Protein AF-A0A2D4II87-F1 (afdb_monomer_lite)

Sequence (173 aa):
PDHEDLELCATSREWRFLTFASLKFEGQLFMTPYDFIQSVSSDEPRQTKQWKTLSKQELNQILIETPPVWKGTSKLFRNLQERGIISYTEYLFLLCILTKPHAGFRIAFNMFDTDGNEMVDKKEFLVLQDIFMKKNEKKERKGDEEKRAMLQLQLYGYHSSTNVCILNLFTDL

Radius of gyration: 16.55 Å; chains: 1; bounding box: 38×36×48 Å

InterPro domains:
  IPR002048 EF-hand domain [PS50222] (100-135)
  IPR011992 EF-hand domain pair [SSF47473] (52-142)
  IPR039800 Calcium uptake protein 1/2/3 [PTHR12294] (9-152)

Secondary structure (DSSP, 8-state):
--HHHHHTTS-HHHHHHHHH--EEETTEEEB-HHHHHHHHH-SS-SS---PEEPPHHHHHHHHHHSPPGGG--TTHHHHHTTS--B-HHHHHHHHHHHH--HHHHHHHHHHH-SS-SSS--HHHHHHHHHHHHHHHHT---TT-HHHHHHHHHHHH--TTT-----GGGTTT-

Foldseek 3Di:
DDPVVLVVVDDPLLVLQVQLFQEDEQLATWHALQSLCCSVPDPHDPDDHDHDYDDPVLLVVLLVPQDAQVPDDPCNSVVCNRSHIAASLNSVVVVCVVPADPVCVVVVQVQLCPVPPSAHAPVSVCVSVVVVVVVLVVPDDPDCVVSSVSSCCHRPNDPPDPPSPSVVSRNVD

Structure (mmCIF, N/CA/C/O backbone):
data_AF-A0A2D4II87-F1
#
_entry.id   AF-A0A2D4II87-F1
#
loop_
_atom_site.group_PDB
_atom_site.id
_atom_site.type_symbol
_atom_site.label_atom_id
_atom_site.label_alt_id
_atom_site.label_comp_id
_atom_site.label_asym_id
_atom_site.label_entity_id
_atom_site.label_seq_id
_atom_site.pdbx_PDB_ins_code
_atom_site.Cartn_x
_atom_site.Cartn_y
_atom_site.Cartn_z
_atom_site.occupancy
_atom_site.B_iso_or_equiv
_atom_site.auth_seq_id
_atom_site.auth_comp_id
_atom_site.auth_asym_id
_atom_site.auth_atom_id
_atom_site.pdbx_PDB_model_num
ATOM 1 N N . PRO A 1 1 ? -11.932 -0.532 22.353 1.00 47.12 1 PRO A N 1
ATOM 2 C CA . PRO A 1 1 ? -11.858 -1.847 21.681 1.00 47.12 1 PRO A CA 1
ATOM 3 C C . PRO A 1 1 ? -10.430 -2.375 21.788 1.00 47.12 1 PRO A C 1
ATOM 5 O O . PRO A 1 1 ? -9.512 -1.723 21.291 1.00 47.12 1 PRO A O 1
ATOM 8 N N . ASP A 1 2 ? -10.250 -3.466 22.524 1.00 47.06 2 ASP A N 1
ATOM 9 C CA . ASP A 1 2 ? -8.928 -3.980 22.870 1.00 47.06 2 ASP A CA 1
ATOM 10 C C . ASP A 1 2 ? -8.170 -4.423 21.610 1.00 47.06 2 ASP A C 1
ATOM 12 O O . ASP A 1 2 ? -8.727 -5.043 20.702 1.00 47.06 2 ASP A O 1
ATOM 16 N N . HIS A 1 3 ? -6.896 -4.027 21.515 1.00 53.78 3 HIS A N 1
ATOM 17 C CA . HIS A 1 3 ? -6.046 -4.253 20.340 1.00 53.78 3 HIS A CA 1
ATOM 18 C C . HIS A 1 3 ? -5.881 -5.743 19.982 1.00 53.78 3 HIS A C 1
ATOM 20 O O . HIS A 1 3 ? -5.622 -6.046 18.818 1.00 53.78 3 HIS A O 1
ATOM 26 N N . GLU A 1 4 ? -6.064 -6.639 20.955 1.00 56.50 4 GLU A N 1
ATOM 27 C CA . GLU A 1 4 ? -5.944 -8.097 20.816 1.00 56.50 4 GLU A CA 1
ATOM 28 C C . GLU A 1 4 ? -7.099 -8.719 20.003 1.00 56.50 4 GLU A C 1
ATOM 30 O O . GLU A 1 4 ? -6.898 -9.685 19.269 1.00 56.50 4 GLU A O 1
ATOM 35 N N . ASP A 1 5 ? -8.300 -8.131 20.027 1.00 58.34 5 ASP A N 1
ATOM 36 C CA . ASP A 1 5 ? -9.477 -8.703 19.351 1.00 58.34 5 ASP A CA 1
ATOM 37 C C . ASP A 1 5 ? -9.474 -8.491 17.826 1.00 58.34 5 ASP A C 1
ATOM 39 O O . ASP A 1 5 ? -10.055 -9.273 17.067 1.00 58.34 5 ASP A O 1
ATOM 43 N N . LEU A 1 6 ? -8.818 -7.425 17.359 1.00 62.12 6 LEU A N 1
ATOM 44 C CA . LEU A 1 6 ? -8.639 -7.134 15.932 1.00 62.12 6 LEU A CA 1
ATOM 45 C C . LEU A 1 6 ? -7.612 -8.071 15.281 1.00 62.12 6 LEU A C 1
ATOM 47 O O . LEU A 1 6 ? -7.751 -8.395 14.099 1.00 62.12 6 LEU A O 1
ATOM 51 N N . GLU A 1 7 ? -6.614 -8.531 16.042 1.00 67.06 7 GLU A N 1
ATOM 52 C CA . GLU A 1 7 ? -5.575 -9.458 15.574 1.00 67.06 7 GLU A CA 1
ATOM 53 C C . GLU A 1 7 ? -6.171 -10.805 15.147 1.00 67.06 7 GLU A C 1
ATOM 55 O O . GLU A 1 7 ? -5.827 -11.333 14.090 1.00 67.06 7 GLU A O 1
ATOM 60 N N . LEU A 1 8 ? -7.150 -11.311 15.903 1.00 68.31 8 LEU A N 1
ATOM 61 C CA . LEU A 1 8 ? -7.845 -12.574 15.623 1.00 68.31 8 LEU A CA 1
ATOM 62 C C . LEU A 1 8 ? -8.640 -12.561 14.303 1.00 68.31 8 LEU A C 1
ATOM 64 O O . LEU A 1 8 ? -8.865 -13.616 13.704 1.00 68.31 8 LEU A O 1
ATOM 68 N N . CYS A 1 9 ? -9.060 -11.381 13.837 1.00 75.44 9 CYS A N 1
ATOM 69 C CA . CYS A 1 9 ? -9.853 -11.219 12.615 1.00 75.44 9 CYS A CA 1
ATOM 70 C C . CYS A 1 9 ? -9.009 -10.909 11.367 1.00 75.44 9 CYS A C 1
ATOM 72 O O . CYS A 1 9 ? -9.509 -11.049 10.246 1.00 75.44 9 CYS A O 1
ATOM 74 N N . ALA A 1 10 ? -7.759 -10.476 11.546 1.00 83.38 10 ALA A N 1
ATOM 75 C CA . ALA A 1 10 ? -6.881 -10.025 10.475 1.00 83.38 10 ALA A CA 1
ATOM 76 C C . ALA A 1 10 ? -6.000 -11.164 9.934 1.00 83.38 10 ALA A C 1
ATOM 78 O O . ALA A 1 10 ? -5.495 -12.017 10.660 1.00 83.38 10 ALA A O 1
ATOM 79 N N . THR A 1 11 ? -5.760 -11.178 8.625 1.00 89.19 11 THR A N 1
ATOM 80 C CA . THR A 1 11 ? -4.691 -11.998 8.041 1.00 89.19 11 THR A CA 1
ATOM 81 C C . THR A 1 11 ? -3.321 -11.482 8.483 1.00 89.19 11 THR A C 1
ATOM 83 O O . THR A 1 11 ? -3.165 -10.306 8.802 1.00 89.19 11 THR A O 1
ATOM 86 N N . SER A 1 12 ? -2.278 -12.314 8.396 1.00 89.62 12 SER A N 1
ATOM 87 C CA . SER A 1 12 ? -0.917 -11.911 8.783 1.00 89.62 12 SER A CA 1
ATOM 88 C C . SER A 1 12 ? -0.438 -10.634 8.079 1.00 89.62 12 SER A C 1
ATOM 90 O O . SER A 1 12 ? 0.271 -9.837 8.680 1.00 89.62 12 SER A O 1
ATOM 92 N N . ARG A 1 13 ? -0.836 -10.410 6.816 1.00 90.94 13 ARG A N 1
ATOM 93 C CA . ARG A 1 13 ? -0.473 -9.194 6.064 1.00 90.94 13 ARG A CA 1
ATOM 94 C C . ARG A 1 13 ? -1.269 -7.972 6.512 1.00 90.94 13 ARG A C 1
ATOM 96 O O . ARG A 1 13 ? -0.705 -6.888 6.566 1.00 90.94 13 ARG A O 1
ATOM 103 N N . GLU A 1 14 ? -2.558 -8.136 6.796 1.00 91.94 14 GLU A N 1
ATOM 104 C CA . GLU A 1 14 ? -3.402 -7.062 7.340 1.00 91.94 14 GLU A CA 1
ATOM 105 C C . GLU A 1 14 ? -2.888 -6.651 8.719 1.00 91.94 14 GLU A C 1
ATOM 107 O O . GLU A 1 14 ? -2.643 -5.474 8.955 1.00 91.94 14 GLU A O 1
ATOM 112 N N . TRP A 1 15 ? -2.613 -7.623 9.591 1.00 91.56 15 TRP A N 1
ATOM 113 C CA . TRP A 1 15 ? -2.054 -7.363 10.912 1.00 91.56 15 TRP A CA 1
ATOM 114 C C . TRP A 1 15 ? -0.701 -6.657 10.836 1.00 91.56 15 TRP A C 1
ATOM 116 O O . TRP A 1 15 ? -0.508 -5.621 11.466 1.00 91.56 15 TRP A O 1
ATOM 126 N N . ARG A 1 16 ? 0.215 -7.151 9.991 1.00 93.69 16 ARG A N 1
ATOM 127 C CA . ARG A 1 16 ? 1.509 -6.500 9.741 1.00 93.69 16 ARG A CA 1
ATOM 128 C C . ARG A 1 16 ? 1.323 -5.046 9.313 1.00 93.69 16 ARG A C 1
ATOM 130 O O . ARG A 1 16 ? 2.021 -4.173 9.821 1.00 93.69 16 ARG A O 1
ATOM 137 N N . PHE A 1 17 ? 0.371 -4.783 8.419 1.00 94.31 17 PHE A N 1
ATOM 138 C CA . PHE A 1 17 ? 0.073 -3.424 7.992 1.00 94.31 17 PHE A CA 1
ATOM 139 C C . PHE A 1 17 ? -0.408 -2.552 9.162 1.00 94.31 17 PHE A C 1
ATOM 141 O O . PHE A 1 17 ? 0.178 -1.510 9.442 1.00 94.31 17 PHE A O 1
ATOM 148 N N . LEU A 1 18 ? -1.415 -3.010 9.906 1.00 92.44 18 LEU A N 1
ATOM 149 C CA . LEU A 1 18 ? -1.984 -2.286 11.050 1.00 92.44 18 LEU A CA 1
ATOM 150 C C . LEU A 1 18 ? -0.983 -2.058 12.187 1.00 92.44 18 LEU A C 1
ATOM 152 O O . LEU A 1 18 ? -1.131 -1.119 12.971 1.00 92.44 18 LEU A O 1
ATOM 156 N N . THR A 1 19 ? 0.010 -2.934 12.322 1.00 92.19 19 THR A N 1
ATOM 157 C CA . THR A 1 19 ? 1.065 -2.825 13.331 1.00 92.19 19 THR A CA 1
ATOM 158 C C . THR A 1 19 ? 2.040 -1.696 13.022 1.00 92.19 19 THR A C 1
ATOM 160 O O . THR A 1 19 ? 2.437 -0.990 13.945 1.00 92.19 19 THR A O 1
ATOM 163 N N . PHE A 1 20 ? 2.378 -1.488 11.749 1.00 94.06 20 PHE A N 1
ATOM 164 C CA . PHE 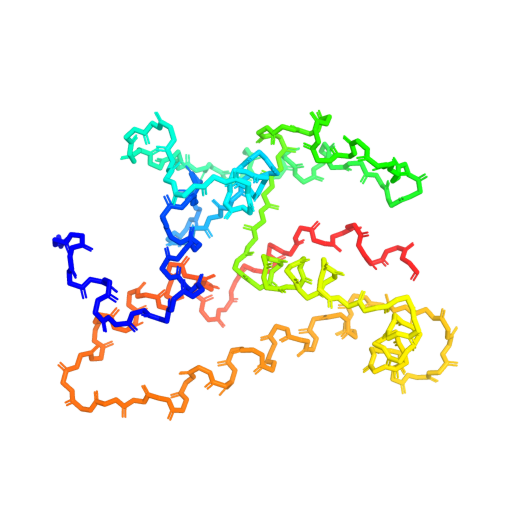A 1 20 ? 3.355 -0.478 11.332 1.00 94.06 20 PHE A CA 1
ATOM 165 C C . PHE A 1 20 ? 2.722 0.834 10.835 1.00 94.06 20 PHE A C 1
ATOM 167 O O . PHE A 1 20 ? 3.416 1.842 10.779 1.00 94.06 20 PHE A O 1
ATOM 174 N N . ALA A 1 21 ? 1.431 0.856 10.487 1.00 93.81 21 ALA A N 1
ATOM 175 C CA . ALA A 1 21 ? 0.744 2.068 10.043 1.00 93.81 21 ALA A CA 1
ATOM 176 C C . ALA A 1 21 ? 0.727 3.154 11.135 1.00 93.81 21 ALA A C 1
ATOM 178 O O . ALA A 1 21 ? 0.244 2.922 12.249 1.00 93.81 21 ALA A O 1
ATOM 179 N N . SER A 1 22 ? 1.219 4.349 10.795 1.00 93.44 22 SER A N 1
ATOM 180 C CA . SER A 1 22 ? 1.329 5.490 11.714 1.00 93.44 22 SER A CA 1
ATOM 181 C C . SER A 1 22 ? 0.332 6.622 11.435 1.00 93.44 22 SER A C 1
ATOM 183 O O . SER A 1 22 ? 0.164 7.511 12.273 1.00 93.44 22 SER A O 1
ATOM 185 N N . LEU A 1 23 ? -0.365 6.598 10.295 1.00 92.81 23 LEU A N 1
ATOM 186 C CA . LEU A 1 23 ? -1.246 7.679 9.852 1.00 92.81 23 LEU A CA 1
ATOM 187 C C . LEU A 1 23 ? -2.709 7.231 9.807 1.00 92.81 23 LEU A C 1
ATOM 189 O O . LEU A 1 23 ? -3.008 6.084 9.479 1.00 92.81 23 LEU A O 1
ATOM 193 N N . LYS A 1 24 ? -3.631 8.152 10.104 1.00 92.75 24 LYS A N 1
ATOM 194 C CA . LYS A 1 24 ? -5.081 7.935 10.017 1.00 92.75 24 LYS A CA 1
ATOM 195 C C . LYS A 1 24 ? -5.767 9.096 9.302 1.00 92.75 24 LYS A C 1
ATOM 197 O O . LYS A 1 24 ? -5.558 10.247 9.668 1.00 92.75 24 LYS A O 1
ATOM 202 N N . PHE A 1 25 ? -6.639 8.808 8.343 1.00 90.81 25 PHE A N 1
ATOM 203 C CA . PHE A 1 25 ? -7.483 9.803 7.676 1.00 90.81 25 PHE A CA 1
ATOM 204 C C . PHE A 1 25 ? -8.885 9.222 7.465 1.00 90.81 25 PHE A C 1
ATOM 206 O O . PHE A 1 25 ? -9.015 8.108 6.974 1.00 90.81 25 PHE A O 1
ATOM 213 N N . GLU A 1 26 ? -9.929 9.937 7.903 1.00 88.44 26 GLU A N 1
ATOM 214 C CA . GLU A 1 26 ? -11.345 9.525 7.764 1.00 88.44 26 GLU A CA 1
ATOM 215 C C . GLU A 1 26 ? -11.659 8.073 8.201 1.00 88.44 26 GLU A C 1
ATOM 217 O O . GLU A 1 26 ? -12.573 7.428 7.700 1.00 88.44 26 GLU A O 1
ATOM 222 N N . GLY A 1 27 ? -10.912 7.544 9.177 1.00 87.25 27 GLY A N 1
ATOM 223 C CA . GLY A 1 27 ? -11.087 6.174 9.681 1.00 87.25 27 GLY A CA 1
ATOM 224 C C . GLY A 1 27 ? -10.172 5.130 9.036 1.00 87.25 27 GLY A C 1
ATOM 225 O O . GLY A 1 27 ? -9.917 4.111 9.674 1.00 87.25 27 GLY A O 1
ATOM 226 N N . GLN A 1 28 ? -9.609 5.418 7.862 1.00 90.88 28 GLN A N 1
ATOM 227 C CA . GLN A 1 28 ? -8.636 4.576 7.171 1.00 90.88 28 GLN A CA 1
ATOM 228 C C . GLN A 1 28 ? -7.218 4.815 7.703 1.00 90.88 28 GLN A C 1
ATOM 230 O O . GLN A 1 28 ? -6.845 5.945 8.033 1.00 90.88 28 GLN A O 1
ATOM 235 N N . LEU A 1 29 ? -6.426 3.749 7.794 1.00 92.69 29 LEU A N 1
ATOM 236 C CA . LEU A 1 29 ? -5.029 3.779 8.210 1.00 92.69 29 LEU A CA 1
ATOM 237 C C . LEU A 1 29 ? -4.093 3.742 7.003 1.00 92.69 29 LEU A C 1
ATOM 239 O O . LEU A 1 29 ? -4.356 3.069 6.006 1.00 92.69 29 LEU A O 1
ATOM 243 N N . PHE A 1 30 ? -2.974 4.450 7.127 1.00 92.94 30 PHE A N 1
ATOM 244 C CA . PHE A 1 30 ? -1.946 4.571 6.101 1.00 92.94 30 PHE A CA 1
ATOM 245 C C . PHE A 1 30 ? -0.555 4.401 6.715 1.00 92.94 30 PHE A C 1
ATOM 247 O O . PHE A 1 30 ? -0.315 4.709 7.885 1.00 92.94 30 PHE A O 1
ATOM 254 N N . MET A 1 31 ? 0.373 3.934 5.890 1.00 94.00 31 MET A N 1
ATOM 255 C CA . MET A 1 31 ? 1.803 3.909 6.175 1.00 94.00 31 MET A CA 1
ATOM 256 C C . MET A 1 31 ? 2.502 5.091 5.531 1.00 94.00 31 MET A C 1
ATOM 258 O O . MET A 1 31 ? 2.161 5.484 4.423 1.00 94.00 31 MET A O 1
ATOM 262 N N . THR A 1 32 ? 3.549 5.594 6.161 1.00 92.81 32 THR A N 1
ATOM 263 C CA . THR A 1 32 ? 4.555 6.398 5.468 1.00 92.81 32 THR A CA 1
ATOM 264 C C . THR A 1 32 ? 5.538 5.506 4.690 1.00 92.81 32 THR A C 1
ATOM 266 O O . THR A 1 32 ? 5.640 4.303 4.956 1.00 92.81 32 THR A O 1
ATOM 269 N N . PRO A 1 33 ? 6.333 6.057 3.754 1.00 93.06 33 PRO A N 1
ATOM 270 C CA . PRO A 1 33 ? 7.463 5.338 3.161 1.00 93.06 33 PRO A CA 1
ATOM 271 C C . PRO A 1 33 ? 8.445 4.784 4.203 1.00 93.06 33 PRO A C 1
ATOM 273 O O . PRO A 1 33 ? 9.009 3.703 4.013 1.00 93.06 33 PRO A O 1
ATOM 276 N N . TYR A 1 34 ? 8.630 5.495 5.318 1.00 92.69 34 TYR A N 1
ATOM 277 C CA . TYR A 1 34 ? 9.429 5.027 6.444 1.00 92.69 34 TYR A CA 1
ATOM 278 C C . TYR A 1 34 ? 8.794 3.820 7.151 1.00 92.69 34 TYR A C 1
ATOM 280 O O . TYR A 1 34 ? 9.486 2.820 7.361 1.00 92.69 34 TYR A O 1
ATOM 288 N N . ASP A 1 35 ? 7.488 3.862 7.435 1.00 94.44 35 ASP A N 1
ATOM 289 C CA . ASP A 1 35 ? 6.751 2.731 8.022 1.00 94.44 35 ASP A CA 1
ATOM 290 C C . ASP A 1 35 ? 6.849 1.490 7.136 1.00 94.44 35 ASP A C 1
ATOM 292 O O . ASP A 1 35 ? 7.106 0.391 7.628 1.00 94.44 35 ASP A O 1
ATOM 296 N N . PHE A 1 36 ? 6.710 1.668 5.816 1.00 94.69 36 PHE A N 1
ATOM 297 C CA . PHE A 1 36 ? 6.860 0.581 4.855 1.00 94.69 36 PHE A CA 1
ATOM 298 C C . PHE A 1 36 ? 8.233 -0.080 4.972 1.00 94.69 36 PHE A C 1
ATOM 300 O O . PHE A 1 36 ? 8.305 -1.302 5.107 1.00 94.69 36 PHE A O 1
ATOM 307 N N . ILE A 1 37 ? 9.314 0.714 4.971 1.00 93.44 37 ILE A N 1
ATOM 308 C CA . ILE A 1 37 ? 10.680 0.196 5.120 1.00 93.44 37 ILE A CA 1
ATOM 309 C C . ILE A 1 37 ? 10.799 -0.602 6.422 1.00 93.44 37 ILE A C 1
ATOM 311 O O . ILE A 1 37 ? 11.251 -1.743 6.380 1.00 93.44 37 ILE A O 1
ATOM 315 N N . GLN A 1 38 ? 10.347 -0.052 7.554 1.00 94.19 38 GLN A N 1
ATOM 316 C CA . GLN A 1 38 ? 10.399 -0.758 8.838 1.00 94.19 38 GLN A CA 1
ATOM 317 C C . GLN A 1 38 ? 9.595 -2.067 8.795 1.00 94.19 38 GLN A C 1
ATOM 319 O O . GLN A 1 38 ? 10.090 -3.095 9.249 1.00 94.19 38 GLN A O 1
ATOM 324 N N . SER A 1 39 ? 8.409 -2.068 8.177 1.00 94.62 39 SER A N 1
ATOM 325 C CA . SER A 1 39 ? 7.529 -3.244 8.103 1.00 94.62 39 SER A CA 1
ATOM 326 C C . SER A 1 39 ? 8.151 -4.437 7.368 1.00 94.62 39 SER A C 1
ATOM 328 O O . SER A 1 39 ? 7.799 -5.588 7.653 1.00 94.62 39 SER A O 1
ATOM 330 N N . VAL A 1 40 ? 9.077 -4.179 6.436 1.00 93.56 40 VAL A N 1
ATOM 331 C CA . VAL A 1 40 ? 9.792 -5.214 5.671 1.00 93.56 40 VAL A CA 1
ATOM 332 C C . VAL A 1 40 ? 11.183 -5.520 6.225 1.00 93.56 40 VAL A C 1
ATOM 334 O O . VAL A 1 40 ? 11.732 -6.570 5.907 1.00 93.56 40 VAL A O 1
ATOM 337 N N . SER A 1 41 ? 11.762 -4.630 7.039 1.00 92.31 41 SER A N 1
ATOM 338 C CA . SER A 1 41 ? 13.136 -4.765 7.546 1.00 92.31 41 SER A CA 1
ATOM 339 C C . SER A 1 41 ? 13.251 -5.053 9.042 1.00 92.31 41 SER A C 1
ATOM 341 O O . SER A 1 41 ? 14.363 -5.185 9.549 1.00 92.31 41 SER A O 1
ATOM 343 N N . SER A 1 42 ? 12.153 -5.045 9.792 1.00 91.38 42 SER A N 1
ATOM 344 C CA . SER A 1 42 ? 12.173 -5.158 11.256 1.00 91.38 42 SER A CA 1
ATOM 345 C C . SER A 1 42 ? 10.989 -5.972 11.751 1.00 91.38 42 SER A C 1
ATOM 347 O O . SER A 1 42 ? 9.912 -5.893 11.173 1.00 91.38 42 SER A O 1
ATOM 349 N N . ASP A 1 43 ? 11.169 -6.758 12.811 1.00 86.38 43 ASP A N 1
ATOM 350 C CA . ASP A 1 43 ? 10.102 -7.624 13.325 1.00 86.38 43 ASP A CA 1
ATOM 351 C C . ASP A 1 43 ? 8.992 -6.828 14.019 1.00 86.38 43 ASP A C 1
ATOM 353 O O . ASP A 1 43 ? 7.816 -7.111 13.792 1.00 86.38 43 ASP A O 1
ATOM 357 N N . GLU A 1 44 ? 9.357 -5.777 14.756 1.00 85.50 44 GLU A N 1
ATOM 358 C CA . GLU A 1 44 ? 8.444 -4.923 15.521 1.00 85.50 44 GLU A CA 1
ATOM 359 C C . GLU A 1 44 ? 8.708 -3.425 15.273 1.00 85.50 44 GLU A C 1
ATOM 361 O O . GLU A 1 44 ? 9.834 -3.034 14.934 1.00 85.50 44 GLU A O 1
ATOM 366 N N . PRO A 1 45 ? 7.685 -2.560 15.425 1.00 84.19 45 PRO A N 1
ATOM 367 C CA . PRO A 1 45 ? 7.852 -1.115 15.331 1.00 84.19 45 PRO A CA 1
ATOM 368 C C . PRO A 1 45 ? 8.659 -0.568 16.516 1.00 84.19 45 PRO A C 1
ATOM 370 O O . PRO A 1 45 ? 8.556 -1.033 17.646 1.00 84.19 45 PRO A O 1
ATOM 373 N N . ARG A 1 46 ? 9.454 0.479 16.268 1.00 74.75 46 ARG A N 1
ATOM 374 C CA . ARG A 1 46 ? 10.373 1.057 17.271 1.00 74.75 46 ARG A CA 1
ATOM 375 C C . ARG A 1 46 ? 9.697 1.932 18.331 1.00 74.75 46 ARG A C 1
ATOM 377 O O . ARG A 1 46 ? 10.340 2.270 19.320 1.00 74.75 46 ARG A O 1
ATOM 384 N N . GLN A 1 47 ? 8.460 2.366 18.104 1.00 67.94 47 GLN A N 1
ATOM 385 C CA . GLN A 1 47 ? 7.748 3.307 18.971 1.00 67.94 47 GLN A CA 1
ATOM 386 C C . GLN A 1 47 ? 6.317 2.841 19.237 1.00 67.94 47 GLN A C 1
ATOM 388 O O . GLN A 1 47 ? 5.705 2.154 18.420 1.00 67.94 47 GLN A O 1
ATOM 393 N N . THR A 1 48 ? 5.785 3.235 20.394 1.00 61.44 48 THR A N 1
ATOM 394 C CA . THR A 1 48 ? 4.418 2.928 20.826 1.00 61.44 48 THR A CA 1
ATOM 395 C C . THR A 1 48 ? 3.379 3.597 19.924 1.00 61.44 48 THR A C 1
ATOM 397 O O . THR A 1 48 ? 3.487 4.789 19.638 1.00 61.44 48 THR A O 1
ATOM 400 N N . LYS A 1 49 ? 2.354 2.829 19.527 1.00 66.25 49 LYS A N 1
ATOM 401 C CA . LYS A 1 49 ? 1.247 3.216 18.633 1.00 66.25 49 LYS A CA 1
ATOM 402 C C . LYS A 1 49 ? 0.548 4.508 19.083 1.00 66.25 49 LYS A C 1
ATOM 404 O O . LYS A 1 49 ? -0.326 4.477 19.944 1.00 66.25 49 LYS A O 1
ATOM 409 N N . GLN A 1 50 ? 0.863 5.627 18.437 1.00 78.19 50 GLN A N 1
ATOM 410 C CA . GLN A 1 50 ? -0.040 6.774 18.360 1.00 78.19 50 GLN A CA 1
ATOM 411 C C . GLN A 1 50 ? -0.219 7.158 16.898 1.00 78.19 50 GLN A C 1
ATOM 413 O O . GLN A 1 50 ? 0.719 7.607 16.244 1.00 78.19 50 GLN A O 1
ATOM 418 N N . TRP A 1 51 ? -1.428 6.949 16.375 1.00 88.50 51 TRP A N 1
ATOM 419 C CA . TRP A 1 51 ? -1.744 7.339 15.008 1.00 88.50 51 TRP A CA 1
ATOM 420 C C . TRP A 1 51 ? -1.865 8.853 14.909 1.00 88.50 51 TRP A C 1
ATOM 422 O O . TRP A 1 51 ? -2.705 9.463 15.577 1.00 88.50 51 TRP A O 1
ATOM 432 N N . LYS A 1 52 ? -1.088 9.455 14.012 1.00 91.81 52 LYS A N 1
ATOM 433 C CA . LYS A 1 52 ? -1.294 10.849 13.636 1.00 91.81 52 LYS A CA 1
ATOM 434 C C . LYS A 1 52 ? -2.533 10.930 12.745 1.00 91.81 52 LYS A C 1
ATOM 436 O O . LYS A 1 52 ? -2.569 10.354 11.658 1.00 91.81 52 LYS A O 1
ATOM 441 N N . THR A 1 53 ? -3.556 11.646 13.209 1.00 93.06 53 THR A N 1
ATOM 442 C CA . THR A 1 53 ? -4.747 11.920 12.396 1.00 93.06 53 THR A CA 1
ATOM 443 C C . THR A 1 53 ? -4.451 13.080 11.453 1.00 93.06 53 THR A C 1
ATOM 445 O O . THR A 1 53 ? -4.069 14.153 11.910 1.00 93.06 53 THR A O 1
ATOM 448 N N . LEU A 1 54 ? -4.607 12.855 10.152 1.00 89.94 54 LEU A N 1
ATOM 449 C CA . LEU A 1 54 ? -4.392 13.859 9.117 1.00 89.94 54 LEU A CA 1
ATOM 450 C C . LEU A 1 54 ? -5.667 14.666 8.867 1.00 89.94 54 LEU A C 1
ATOM 452 O O . LEU A 1 54 ? -6.773 14.125 8.829 1.00 89.94 54 LEU A O 1
ATOM 456 N N . SER A 1 55 ? -5.498 15.959 8.623 1.00 91.25 55 SER A N 1
ATOM 457 C CA . SER A 1 55 ? -6.512 16.803 7.996 1.00 91.25 55 SER A CA 1
ATOM 458 C C . SER A 1 55 ? -6.489 16.659 6.469 1.00 91.25 55 SER A C 1
ATOM 460 O O . SER A 1 55 ? -5.494 16.253 5.868 1.00 91.25 55 SER A O 1
ATOM 462 N N . LYS A 1 56 ? -7.578 17.063 5.803 1.00 87.50 56 LYS A N 1
ATOM 463 C CA . LYS A 1 56 ? -7.654 17.074 4.330 1.00 87.50 56 LYS A CA 1
ATOM 464 C C . LYS A 1 56 ? -6.596 17.985 3.692 1.00 87.50 56 LYS A C 1
ATOM 466 O O . LYS A 1 56 ? -6.121 17.705 2.596 1.00 87.50 56 LYS A O 1
ATOM 471 N N . GLN A 1 57 ? -6.224 19.072 4.369 1.00 89.06 57 GLN A N 1
ATOM 472 C CA . GLN A 1 57 ? -5.183 19.989 3.900 1.00 89.06 57 GLN A CA 1
ATOM 473 C C . GLN A 1 57 ? -3.796 19.343 3.967 1.00 89.06 57 GLN A C 1
ATOM 475 O O . GLN A 1 57 ? -3.073 19.382 2.977 1.00 89.06 57 GLN A O 1
ATOM 480 N N . GLU A 1 58 ? -3.454 18.693 5.084 1.00 87.25 58 GLU A N 1
ATOM 481 C CA . GLU A 1 58 ? -2.191 17.950 5.214 1.00 87.25 58 GLU A CA 1
ATOM 482 C C . GLU A 1 58 ? -2.104 16.807 4.204 1.00 87.25 58 GLU A C 1
ATOM 484 O O . GLU A 1 58 ? -1.064 16.613 3.581 1.00 87.25 58 GLU A O 1
ATOM 489 N N . LEU A 1 59 ? -3.212 16.091 3.996 1.00 85.12 59 LEU A N 1
ATOM 490 C CA . LEU A 1 59 ? -3.301 15.044 2.989 1.00 85.12 59 LEU A CA 1
ATOM 491 C C . LEU A 1 59 ? -2.968 15.580 1.590 1.00 85.12 59 LEU A C 1
ATOM 493 O O . LEU A 1 59 ? -2.101 15.043 0.906 1.00 85.12 59 LEU A O 1
ATOM 497 N N . ASN A 1 60 ? -3.626 16.667 1.183 1.00 83.50 60 ASN A N 1
ATOM 498 C CA . ASN A 1 60 ? -3.371 17.299 -0.110 1.00 83.50 60 ASN A CA 1
ATOM 499 C C . ASN A 1 60 ? -1.928 17.797 -0.232 1.00 83.50 60 ASN A C 1
ATOM 501 O O . ASN A 1 60 ? -1.333 17.670 -1.297 1.00 83.50 60 ASN A O 1
ATOM 505 N N . GLN A 1 61 ? -1.354 18.327 0.848 1.00 86.00 61 GLN A N 1
ATOM 506 C CA . GLN A 1 61 ? 0.029 18.788 0.850 1.00 86.00 61 GLN A CA 1
ATOM 507 C C . GLN A 1 61 ? 1.009 17.633 0.593 1.00 86.00 61 GLN A C 1
ATOM 509 O O . GLN A 1 61 ? 1.892 17.761 -0.251 1.00 86.00 61 GLN A O 1
ATOM 514 N N . ILE A 1 62 ? 0.807 16.479 1.239 1.00 84.88 62 ILE A N 1
ATOM 515 C CA . ILE A 1 62 ? 1.619 15.272 1.003 1.00 84.88 62 ILE A CA 1
ATOM 516 C C . ILE A 1 62 ? 1.508 14.813 -0.460 1.00 84.88 62 ILE A C 1
ATOM 518 O O . ILE A 1 62 ? 2.509 14.447 -1.079 1.00 84.88 62 ILE A O 1
ATOM 522 N N . LEU A 1 63 ? 0.304 14.864 -1.037 1.00 80.12 63 LEU A N 1
ATOM 523 C CA . LEU A 1 63 ? 0.085 14.501 -2.440 1.00 80.12 63 LEU A CA 1
ATOM 524 C C . LEU A 1 63 ? 0.797 15.461 -3.406 1.00 80.12 63 LEU A C 1
ATOM 526 O O . LEU A 1 63 ? 1.373 15.005 -4.389 1.00 80.12 63 LEU A O 1
ATOM 530 N N . ILE A 1 64 ? 0.803 16.766 -3.121 1.00 80.62 64 ILE A N 1
ATOM 531 C CA . ILE A 1 64 ? 1.492 17.780 -3.938 1.00 80.62 64 ILE A CA 1
ATOM 532 C C . ILE A 1 64 ? 3.017 17.623 -3.858 1.00 80.62 64 ILE A C 1
ATOM 534 O O . ILE A 1 64 ? 3.715 17.812 -4.851 1.00 80.62 64 ILE A O 1
ATOM 538 N N . GLU A 1 65 ? 3.545 17.274 -2.685 1.00 81.31 65 GLU A N 1
ATOM 539 C CA . GLU A 1 65 ? 4.985 17.087 -2.468 1.00 81.31 65 GLU A CA 1
ATOM 540 C C . GLU A 1 65 ? 5.526 15.770 -3.042 1.00 81.31 65 GLU A C 1
ATOM 542 O O . GLU A 1 65 ? 6.745 15.579 -3.104 1.00 81.31 65 GLU A O 1
ATOM 547 N N . THR A 1 66 ? 4.642 14.867 -3.476 1.00 77.56 66 THR A N 1
ATOM 548 C CA . THR A 1 66 ? 5.034 13.573 -4.034 1.00 77.56 66 THR A CA 1
ATOM 549 C C . THR A 1 66 ? 5.805 13.778 -5.348 1.00 77.56 66 THR A C 1
ATOM 551 O O . THR A 1 66 ? 5.279 14.374 -6.290 1.00 77.56 66 THR A O 1
ATOM 554 N N . PRO A 1 67 ? 7.063 13.304 -5.450 1.00 76.25 67 PRO A N 1
ATOM 555 C CA . PRO A 1 67 ? 7.857 13.457 -6.661 1.00 76.25 67 PRO A CA 1
ATOM 556 C C . PRO A 1 67 ? 7.217 12.731 -7.852 1.00 76.25 67 PRO A C 1
ATOM 558 O O . PRO A 1 67 ? 6.686 11.635 -7.671 1.00 76.25 67 PRO A O 1
ATOM 561 N N . PRO A 1 68 ? 7.333 13.273 -9.077 1.00 73.44 68 PRO A N 1
ATOM 562 C CA . PRO A 1 68 ? 6.870 12.583 -10.273 1.00 73.44 68 PRO A CA 1
ATOM 563 C C . PRO A 1 68 ? 7.712 11.332 -10.565 1.00 73.44 68 PRO A C 1
ATOM 565 O O . PRO A 1 68 ? 8.883 11.248 -10.179 1.00 73.44 68 PRO A O 1
ATOM 568 N N . VAL A 1 69 ? 7.130 10.391 -11.311 1.00 70.56 69 VAL A N 1
ATOM 569 C CA . VAL A 1 69 ? 7.673 9.044 -11.588 1.00 70.56 69 VAL A CA 1
ATOM 570 C C . VAL A 1 69 ? 9.097 9.063 -12.136 1.00 70.56 69 VAL A C 1
ATOM 572 O O . VAL A 1 69 ? 9.957 8.309 -11.685 1.00 70.56 69 VAL A O 1
ATOM 575 N N . TRP A 1 70 ? 9.386 9.980 -13.059 1.00 68.75 70 TRP A N 1
ATOM 576 C CA . TRP A 1 70 ? 10.696 10.112 -13.703 1.00 68.75 70 TRP A CA 1
ATOM 577 C C . TRP A 1 70 ? 11.818 10.558 -12.748 1.00 68.75 70 TRP A C 1
ATOM 579 O O . TRP A 1 70 ? 12.994 10.448 -13.090 1.00 68.75 70 TRP A O 1
ATOM 589 N N . LYS A 1 71 ? 11.488 11.025 -11.533 1.00 74.06 71 LYS A N 1
ATOM 590 C CA . LYS A 1 71 ? 12.458 11.257 -10.443 1.00 74.06 71 LYS A CA 1
ATOM 591 C C . LYS A 1 71 ? 12.686 10.016 -9.573 1.00 74.06 71 LYS A C 1
ATOM 593 O O . LYS A 1 71 ? 13.330 10.109 -8.523 1.00 74.06 71 LYS A O 1
ATOM 598 N N . GLY A 1 72 ? 12.161 8.863 -9.982 1.00 74.38 72 GLY A N 1
ATOM 599 C CA . GLY A 1 72 ? 12.357 7.584 -9.320 1.00 74.38 72 GLY A CA 1
ATOM 600 C C . GLY A 1 72 ? 13.840 7.254 -9.168 1.00 74.38 72 GLY A C 1
ATOM 601 O O . GLY A 1 72 ? 14.620 7.285 -10.115 1.00 74.38 72 GLY A O 1
ATOM 602 N N . THR A 1 73 ? 14.244 6.930 -7.943 1.00 81.81 73 THR A N 1
ATOM 603 C CA . THR A 1 73 ? 15.594 6.447 -7.637 1.00 81.81 73 THR A CA 1
ATOM 604 C C . THR A 1 73 ? 15.506 5.309 -6.630 1.00 81.81 73 THR A C 1
ATOM 606 O O . THR A 1 73 ? 14.528 5.199 -5.888 1.00 81.81 73 THR A O 1
ATOM 609 N N . SER A 1 74 ? 16.569 4.513 -6.503 1.00 83.38 74 SER A N 1
ATOM 610 C CA . SER A 1 74 ? 16.676 3.478 -5.460 1.00 83.38 74 SER A CA 1
ATOM 611 C C . SER A 1 74 ? 16.612 4.028 -4.025 1.00 83.38 74 SER A C 1
ATOM 613 O O . SER A 1 74 ? 16.499 3.263 -3.068 1.00 83.38 74 SER A O 1
ATOM 615 N N . LYS A 1 75 ? 16.673 5.356 -3.855 1.00 84.75 75 LYS A N 1
ATOM 616 C CA . LYS A 1 75 ? 16.568 6.057 -2.572 1.00 84.75 75 LYS A CA 1
ATOM 617 C C . LYS A 1 75 ? 15.230 6.779 -2.387 1.00 84.75 75 LYS A C 1
ATOM 619 O O . LYS A 1 75 ? 15.076 7.445 -1.370 1.00 84.75 75 LYS A O 1
ATOM 624 N N . LEU A 1 76 ? 14.265 6.637 -3.303 1.00 86.75 76 LEU A N 1
ATOM 625 C CA . LEU A 1 76 ? 12.986 7.363 -3.278 1.00 86.75 76 LEU A CA 1
ATOM 626 C C . LEU A 1 76 ? 12.315 7.323 -1.894 1.00 86.75 76 LEU A C 1
ATOM 628 O O . LEU A 1 76 ? 12.082 8.368 -1.294 1.00 86.75 76 LEU A O 1
ATOM 632 N N . PHE A 1 77 ? 12.103 6.127 -1.340 1.00 87.88 77 PHE A N 1
ATOM 633 C CA . PHE A 1 77 ? 11.428 5.962 -0.046 1.00 87.88 77 PHE A CA 1
ATOM 634 C C . PHE A 1 77 ? 12.260 6.519 1.119 1.00 87.88 77 PHE A C 1
ATOM 636 O O . PHE A 1 77 ? 11.713 7.091 2.058 1.00 87.88 77 PHE A O 1
ATOM 643 N N . ARG A 1 78 ? 13.595 6.420 1.042 1.00 88.62 78 ARG A N 1
ATOM 644 C CA . ARG A 1 78 ? 14.503 6.994 2.049 1.00 88.62 78 ARG A CA 1
ATOM 645 C C . ARG A 1 78 ? 14.539 8.520 2.005 1.00 88.62 78 ARG A C 1
ATOM 647 O O . ARG A 1 78 ? 14.774 9.131 3.037 1.00 88.62 78 ARG A O 1
ATOM 654 N N . ASN A 1 79 ? 14.322 9.117 0.836 1.00 87.25 79 ASN A N 1
ATOM 655 C CA . ASN A 1 79 ? 14.278 10.568 0.668 1.00 87.25 79 ASN A CA 1
ATOM 656 C C . ASN A 1 79 ? 12.933 11.144 1.132 1.00 87.25 79 ASN A C 1
ATOM 658 O O . ASN A 1 79 ? 12.903 12.227 1.715 1.00 87.25 79 ASN A O 1
ATOM 662 N N . LEU A 1 80 ? 11.834 10.419 0.890 1.00 86.56 80 LEU A N 1
ATOM 663 C CA . LEU A 1 80 ? 10.499 10.816 1.343 1.00 86.56 80 LEU A CA 1
ATOM 664 C C . LEU A 1 80 ? 10.345 10.677 2.860 1.00 86.56 80 LEU A C 1
ATOM 666 O O . LEU A 1 80 ? 9.762 11.558 3.485 1.00 86.56 80 LEU A O 1
ATOM 670 N N . GLN A 1 81 ? 10.930 9.639 3.469 1.00 88.94 81 GLN A N 1
ATOM 671 C CA . GLN A 1 81 ? 10.823 9.370 4.908 1.00 88.94 81 GLN A CA 1
ATOM 672 C C . GLN A 1 81 ? 9.348 9.311 5.351 1.00 88.94 81 GLN A C 1
ATOM 674 O O . GLN A 1 81 ? 8.623 8.413 4.933 1.00 88.94 81 GLN A O 1
ATOM 679 N N . GLU A 1 82 ? 8.902 10.265 6.167 1.00 89.06 82 GLU A N 1
ATOM 680 C CA . GLU A 1 82 ? 7.524 10.388 6.659 1.00 89.06 82 GLU A CA 1
ATOM 681 C C . GLU A 1 82 ? 6.612 11.193 5.712 1.00 89.06 82 GLU A C 1
ATOM 683 O O . GLU A 1 82 ? 5.403 11.267 5.914 1.00 89.06 82 GLU A O 1
ATOM 688 N N . ARG A 1 83 ? 7.173 11.801 4.657 1.00 84.94 83 ARG A N 1
ATOM 689 C CA . ARG A 1 83 ? 6.459 12.644 3.682 1.00 84.94 83 ARG A CA 1
ATOM 690 C C . ARG A 1 83 ? 5.893 11.807 2.545 1.00 84.94 83 ARG A C 1
ATOM 692 O O . ARG A 1 83 ? 6.352 11.860 1.407 1.00 84.94 83 ARG A O 1
ATOM 699 N N . GLY A 1 84 ? 4.919 10.984 2.889 1.00 88.75 84 GLY A N 1
ATOM 700 C CA . GLY A 1 84 ? 4.203 10.136 1.954 1.00 88.75 84 GLY A CA 1
ATOM 701 C C . GLY A 1 84 ? 3.159 9.316 2.687 1.00 88.75 84 GLY A C 1
ATOM 702 O O . GLY A 1 84 ? 3.203 9.179 3.908 1.00 88.75 84 GLY A O 1
ATOM 703 N N . ILE A 1 85 ? 2.238 8.752 1.926 1.00 90.25 85 ILE A N 1
ATOM 704 C CA . ILE A 1 85 ? 1.202 7.859 2.434 1.00 90.25 85 ILE A CA 1
ATOM 705 C C . ILE A 1 85 ? 1.107 6.646 1.513 1.00 90.25 85 ILE A C 1
ATOM 707 O O . ILE A 1 85 ? 1.363 6.737 0.316 1.00 90.25 85 ILE A O 1
ATOM 711 N N . ILE A 1 86 ? 0.786 5.503 2.100 1.00 91.56 86 ILE A N 1
ATOM 712 C CA . ILE A 1 86 ? 0.707 4.198 1.455 1.00 91.56 86 ILE A CA 1
ATOM 713 C C . ILE A 1 86 ? -0.489 3.481 2.083 1.00 91.56 86 ILE A C 1
ATOM 715 O O . ILE A 1 86 ? -0.506 3.184 3.279 1.00 91.56 86 ILE A O 1
ATOM 719 N N 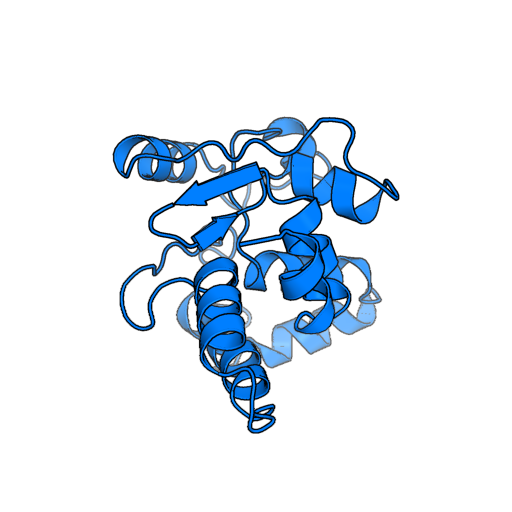. SER A 1 87 ? -1.508 3.224 1.276 1.00 90.88 87 SER A N 1
ATOM 720 C CA . SER A 1 87 ? -2.689 2.431 1.621 1.00 90.88 87 SER A CA 1
ATOM 721 C C . SER A 1 87 ? -2.363 0.937 1.719 1.00 90.88 87 SER A C 1
ATOM 723 O O . SER A 1 87 ? -1.335 0.464 1.226 1.00 90.88 87 SER A O 1
ATOM 725 N N . TYR A 1 88 ? -3.273 0.145 2.295 1.00 90.75 88 TYR A N 1
ATOM 726 C CA . TYR A 1 88 ? -3.076 -1.303 2.397 1.00 90.75 88 TYR A CA 1
ATOM 727 C C . TYR A 1 88 ? -2.941 -1.995 1.026 1.00 90.75 88 TYR A C 1
ATOM 729 O O . TYR A 1 88 ? -2.140 -2.917 0.863 1.00 90.75 88 TYR A O 1
ATOM 737 N N . THR A 1 89 ? -3.665 -1.533 0.004 1.00 84.19 89 THR A N 1
ATOM 738 C CA . THR A 1 89 ? -3.525 -2.077 -1.358 1.00 84.19 89 THR A CA 1
ATOM 739 C C . THR A 1 89 ? -2.164 -1.780 -1.968 1.00 84.19 89 THR A C 1
ATOM 741 O O . THR A 1 89 ? -1.568 -2.653 -2.597 1.00 84.19 89 THR A O 1
ATOM 744 N N . GLU A 1 90 ? -1.650 -0.570 -1.749 1.00 86.25 90 GLU A N 1
ATOM 745 C CA . GLU A 1 90 ? -0.334 -0.160 -2.241 1.00 86.25 90 GLU A CA 1
ATOM 746 C C . GLU A 1 90 ? 0.766 -0.926 -1.499 1.00 86.25 90 GLU A C 1
ATOM 748 O O . GLU A 1 90 ? 1.714 -1.398 -2.119 1.00 86.25 90 GLU A O 1
ATOM 753 N N . TYR A 1 91 ? 0.594 -1.163 -0.196 1.00 91.69 91 TYR A N 1
ATOM 754 C CA . TYR A 1 91 ? 1.461 -2.041 0.587 1.00 91.69 91 TYR A CA 1
ATOM 755 C C . TYR A 1 91 ? 1.561 -3.448 -0.022 1.00 91.69 91 TYR A C 1
ATOM 757 O O . TYR A 1 91 ? 2.665 -3.950 -0.246 1.00 91.69 91 TYR A O 1
ATOM 765 N N . LEU A 1 92 ? 0.427 -4.082 -0.342 1.00 88.31 92 LEU A N 1
ATOM 766 C CA . LEU A 1 92 ? 0.420 -5.401 -0.981 1.00 88.31 92 LEU A CA 1
ATOM 767 C C . LEU A 1 92 ? 1.094 -5.382 -2.355 1.00 88.31 92 LEU A C 1
ATOM 769 O O . LEU A 1 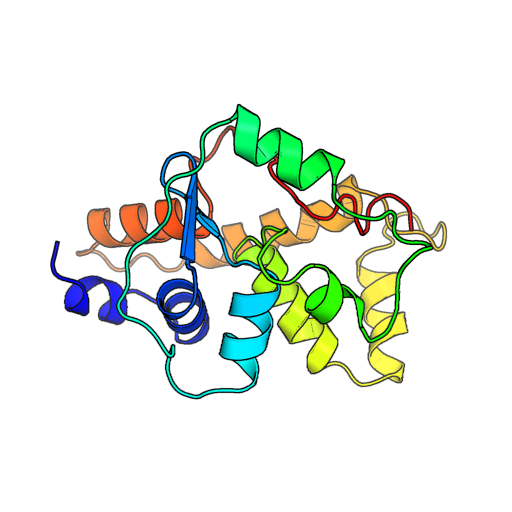92 ? 1.861 -6.292 -2.672 1.00 88.31 92 LEU A O 1
ATOM 773 N N . PHE A 1 93 ? 0.839 -4.344 -3.150 1.00 84.00 93 PHE A N 1
ATOM 774 C CA . PHE A 1 93 ? 1.468 -4.169 -4.455 1.00 84.00 93 PHE A CA 1
ATOM 775 C C . PHE A 1 93 ? 2.995 -4.047 -4.344 1.00 84.00 93 PHE A C 1
ATOM 777 O O . PHE A 1 93 ? 3.725 -4.748 -5.046 1.00 84.00 93 PHE A O 1
ATOM 784 N N . LEU A 1 94 ? 3.493 -3.242 -3.403 1.00 88.44 94 LEU A N 1
ATOM 785 C CA . LEU A 1 94 ? 4.925 -3.088 -3.148 1.00 88.44 94 LEU A CA 1
ATOM 786 C C . LEU A 1 94 ? 5.566 -4.394 -2.656 1.00 88.44 94 LEU A C 1
ATOM 788 O O . LEU A 1 94 ? 6.644 -4.760 -3.122 1.00 88.44 94 LEU A O 1
ATOM 792 N N . LEU A 1 95 ? 4.898 -5.150 -1.776 1.00 89.31 95 LEU A N 1
ATOM 793 C CA . LEU A 1 95 ? 5.359 -6.490 -1.386 1.00 89.31 95 LEU A CA 1
ATOM 794 C C . LEU A 1 95 ? 5.437 -7.447 -2.582 1.00 89.31 95 LEU A C 1
ATOM 796 O O . LEU A 1 95 ? 6.372 -8.248 -2.683 1.00 89.31 95 LEU A O 1
ATOM 800 N N . CYS A 1 96 ? 4.465 -7.379 -3.495 1.00 85.25 96 CYS A N 1
ATOM 801 C CA . CYS A 1 96 ? 4.513 -8.142 -4.733 1.00 85.25 96 CYS A CA 1
ATOM 802 C C . CYS A 1 96 ? 5.729 -7.735 -5.568 1.00 85.2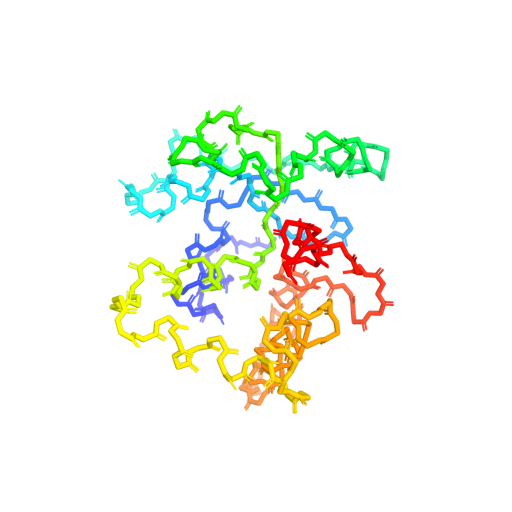5 96 CYS A C 1
ATOM 804 O O . CYS A 1 96 ? 6.480 -8.620 -5.958 1.00 85.25 96 CYS A O 1
ATOM 806 N N . ILE A 1 97 ? 5.988 -6.440 -5.773 1.00 83.56 97 ILE A N 1
ATOM 807 C CA . ILE A 1 97 ? 7.182 -5.970 -6.498 1.00 83.56 97 ILE A CA 1
ATOM 808 C C . ILE A 1 97 ? 8.465 -6.548 -5.886 1.00 83.56 97 ILE A C 1
ATOM 810 O O . ILE A 1 97 ? 9.285 -7.105 -6.611 1.00 83.56 97 ILE A O 1
ATOM 814 N N . LEU A 1 98 ? 8.622 -6.480 -4.560 1.00 85.00 98 LEU A N 1
ATOM 815 C CA . LEU A 1 98 ? 9.829 -6.955 -3.869 1.00 85.00 98 LEU A CA 1
ATOM 816 C C . LEU A 1 98 ? 10.085 -8.461 -4.025 1.00 85.00 98 LEU A C 1
ATOM 818 O O . LEU A 1 98 ? 11.221 -8.908 -3.896 1.00 85.00 98 LEU A O 1
ATOM 822 N N . THR A 1 99 ? 9.039 -9.248 -4.279 1.00 82.56 99 THR A N 1
ATOM 823 C CA . THR A 1 99 ? 9.112 -10.716 -4.351 1.00 82.56 99 THR A CA 1
ATOM 824 C C . THR A 1 99 ? 9.014 -11.261 -5.777 1.00 82.56 99 THR A C 1
ATOM 826 O O . THR A 1 99 ? 9.092 -12.475 -5.978 1.00 82.56 99 THR A O 1
ATOM 829 N N . LYS A 1 100 ? 8.858 -10.397 -6.790 1.00 80.44 100 LYS A N 1
ATOM 830 C CA . LYS A 1 100 ? 8.782 -10.812 -8.196 1.00 80.44 100 LYS A CA 1
ATOM 831 C C . LYS A 1 100 ? 10.185 -10.942 -8.803 1.00 80.44 100 LYS A C 1
ATOM 833 O O . LYS A 1 100 ? 10.984 -10.013 -8.711 1.00 80.44 100 LYS A O 1
ATOM 838 N N . PRO A 1 101 ? 10.499 -12.068 -9.473 1.00 80.69 101 PRO A N 1
ATOM 839 C CA . PRO A 1 101 ? 11.737 -12.183 -10.234 1.00 80.69 101 PRO A CA 1
ATOM 840 C C . PRO A 1 101 ? 11.701 -11.249 -11.448 1.00 80.69 101 PRO A C 1
ATOM 842 O O . PRO A 1 101 ? 10.624 -10.947 -11.962 1.00 80.69 101 PRO A O 1
ATOM 845 N N . HIS A 1 102 ? 12.872 -10.872 -11.973 1.00 78.50 102 HIS A N 1
ATOM 846 C CA . HIS A 1 102 ? 12.968 -9.907 -13.076 1.00 78.50 102 HIS A CA 1
ATOM 847 C C . HIS A 1 102 ? 12.117 -10.297 -14.303 1.00 78.50 102 HIS A C 1
ATOM 849 O O . HIS A 1 102 ? 11.427 -9.469 -14.891 1.00 78.50 102 HIS A O 1
ATOM 855 N N . ALA A 1 103 ? 12.097 -11.587 -14.654 1.00 77.94 103 ALA A N 1
ATOM 856 C CA . ALA A 1 103 ? 11.280 -12.117 -15.750 1.00 77.94 103 ALA A CA 1
ATOM 857 C C . ALA A 1 103 ? 9.760 -11.998 -15.505 1.00 77.94 103 ALA A C 1
ATOM 859 O O . ALA A 1 103 ? 8.979 -11.940 -16.452 1.00 77.94 103 ALA A O 1
ATOM 860 N N . GLY A 1 104 ? 9.338 -11.946 -14.238 1.00 78.75 104 GLY A N 1
ATOM 861 C CA . GLY A 1 104 ? 7.943 -11.813 -13.831 1.00 78.75 104 GLY A CA 1
ATOM 862 C C . GLY A 1 104 ? 7.398 -10.389 -13.926 1.00 78.75 104 GLY A C 1
ATOM 863 O O . GLY 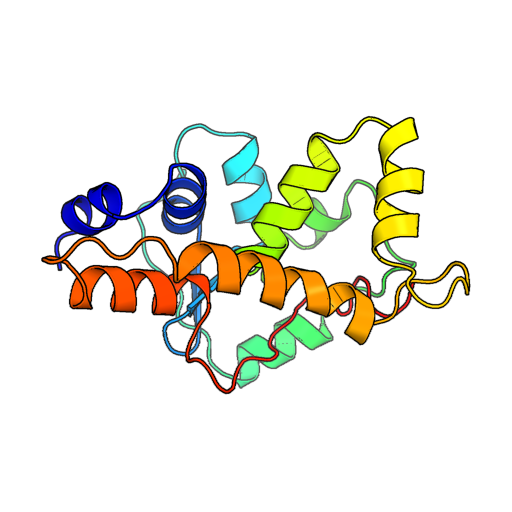A 1 104 ? 6.179 -10.240 -13.933 1.00 78.75 104 GLY A O 1
ATOM 864 N N . PHE A 1 105 ? 8.254 -9.362 -14.033 1.00 78.88 105 PHE A N 1
ATOM 865 C CA . PHE A 1 105 ? 7.790 -7.978 -14.190 1.00 78.88 105 PHE A CA 1
ATOM 866 C C . PHE A 1 105 ? 7.091 -7.761 -15.523 1.00 78.88 105 PHE A C 1
ATOM 868 O O . PHE A 1 105 ? 6.005 -7.202 -15.532 1.00 78.88 105 PHE A O 1
ATOM 875 N N . ARG A 1 106 ? 7.643 -8.278 -16.628 1.00 80.44 106 ARG A N 1
ATOM 876 C CA . ARG A 1 106 ? 7.000 -8.162 -17.945 1.00 80.44 106 ARG A CA 1
ATOM 877 C C . ARG A 1 106 ? 5.650 -8.880 -17.990 1.00 80.44 106 ARG A C 1
ATOM 879 O O . ARG A 1 106 ? 4.704 -8.380 -18.569 1.00 80.44 106 ARG A O 1
ATOM 886 N N . ILE A 1 107 ? 5.543 -10.032 -17.328 1.00 82.88 107 ILE A N 1
ATOM 887 C CA . ILE A 1 107 ? 4.270 -10.759 -17.225 1.00 82.88 107 ILE A CA 1
ATOM 888 C C . ILE A 1 107 ? 3.260 -9.959 -16.395 1.00 82.88 107 ILE A C 1
ATOM 890 O O . ILE A 1 107 ? 2.098 -9.882 -16.770 1.00 82.88 107 ILE A O 1
ATOM 894 N N . ALA A 1 108 ? 3.693 -9.374 -15.273 1.00 77.94 108 ALA A N 1
ATOM 895 C CA . ALA A 1 108 ? 2.829 -8.544 -14.442 1.00 77.94 108 ALA A CA 1
ATOM 896 C C . ALA A 1 108 ? 2.375 -7.287 -15.191 1.00 77.94 108 ALA A C 1
ATOM 898 O O . ALA A 1 108 ? 1.196 -6.978 -15.147 1.00 77.94 108 ALA A O 1
ATOM 899 N N . PHE A 1 109 ? 3.276 -6.622 -15.916 1.00 80.88 109 PHE A N 1
ATOM 900 C CA . PHE A 1 109 ? 2.963 -5.459 -16.744 1.00 80.88 109 PHE A CA 1
ATOM 901 C C . PHE A 1 109 ? 1.886 -5.789 -17.783 1.00 80.88 109 PHE A C 1
ATOM 903 O O . PHE A 1 109 ? 0.841 -5.157 -17.795 1.00 80.88 109 PHE A O 1
ATOM 910 N N . ASN A 1 110 ? 2.057 -6.885 -18.525 1.00 81.81 110 ASN A N 1
ATOM 911 C CA . ASN A 1 110 ? 1.059 -7.361 -19.487 1.00 81.81 110 ASN A CA 1
ATOM 912 C C . ASN A 1 110 ? -0.267 -7.814 -18.845 1.00 81.81 110 ASN A C 1
ATOM 914 O O . ASN A 1 110 ? -1.249 -8.009 -19.548 1.00 81.81 110 ASN A O 1
ATOM 918 N N . MET A 1 111 ? -0.304 -8.081 -17.534 1.00 79.88 111 MET A N 1
ATOM 919 C CA . MET A 1 111 ? -1.568 -8.337 -16.832 1.00 79.88 111 MET A CA 1
ATOM 920 C C . MET A 1 111 ? -2.326 -7.045 -16.511 1.00 79.88 111 MET A C 1
ATOM 922 O O . MET A 1 111 ? -3.530 -7.119 -16.272 1.00 79.88 111 MET A O 1
ATOM 926 N N . PHE A 1 112 ? -1.634 -5.905 -16.450 1.00 77.94 112 PHE A N 1
ATOM 927 C CA . PHE A 1 112 ? -2.237 -4.593 -16.233 1.00 77.94 112 PHE A CA 1
ATOM 928 C C . PHE A 1 112 ? -2.615 -3.904 -17.537 1.00 77.94 112 PHE A C 1
ATOM 930 O O . PHE A 1 112 ? -3.704 -3.353 -17.599 1.00 77.94 112 PHE A O 1
ATOM 937 N N . ASP A 1 113 ? -1.736 -3.962 -18.535 1.00 82.56 113 ASP A N 1
ATOM 938 C CA . ASP A 1 113 ? -1.953 -3.422 -19.877 1.00 82.56 113 ASP A CA 1
ATOM 939 C C . ASP A 1 113 ? -3.035 -4.252 -20.590 1.00 82.56 113 ASP A C 1
ATOM 941 O O . ASP A 1 113 ? -2.776 -5.311 -21.172 1.00 82.56 113 ASP A O 1
ATOM 945 N N . THR A 1 114 ? -4.289 -3.831 -20.436 1.00 83.06 114 THR A N 1
ATOM 946 C CA . THR A 1 114 ? -5.461 -4.534 -20.967 1.00 83.06 114 THR A CA 1
ATOM 947 C C . THR A 1 114 ? -5.764 -4.156 -22.407 1.00 83.06 114 THR A C 1
ATOM 949 O O . THR A 1 114 ? -6.399 -4.945 -23.115 1.00 83.06 114 THR A O 1
ATOM 952 N N . ASP A 1 115 ? -5.338 -2.968 -22.836 1.00 82.19 115 ASP A N 1
ATOM 953 C CA . ASP A 1 115 ? -5.541 -2.462 -24.191 1.00 82.19 115 ASP A CA 1
ATOM 954 C C . ASP A 1 115 ? -4.344 -2.726 -25.128 1.00 82.19 115 ASP A C 1
ATOM 956 O O . ASP A 1 115 ? -4.496 -2.637 -26.350 1.00 82.19 115 ASP A O 1
ATOM 960 N N . GLY A 1 116 ? -3.204 -3.161 -24.584 1.00 84.50 116 GLY A N 1
ATOM 961 C CA . GLY A 1 116 ? -2.000 -3.551 -25.313 1.00 84.50 116 GLY A CA 1
ATOM 962 C C . GLY A 1 116 ? -1.158 -2.364 -25.779 1.00 84.50 116 GLY A C 1
ATOM 963 O O . GLY A 1 116 ? -0.446 -2.496 -26.779 1.00 84.50 116 GLY A O 1
ATOM 964 N N . ASN A 1 117 ? -1.285 -1.202 -25.133 1.00 85.75 117 ASN A N 1
ATOM 965 C CA . ASN A 1 117 ? -0.610 0.032 -25.534 1.00 85.75 117 ASN A CA 1
ATOM 966 C C . ASN A 1 117 ? 0.818 0.178 -24.962 1.00 85.75 117 ASN A C 1
ATOM 968 O O . ASN A 1 117 ? 1.475 1.189 -25.221 1.00 85.75 117 ASN A O 1
ATOM 972 N N . GLU A 1 118 ? 1.305 -0.833 -24.235 1.00 83.44 118 GLU A N 1
ATOM 973 C CA . GLU A 1 118 ? 2.601 -0.871 -23.548 1.00 83.44 118 GLU A CA 1
ATOM 974 C C . GLU A 1 118 ? 2.776 0.191 -22.441 1.00 83.44 118 GLU A C 1
ATOM 976 O O . GLU A 1 118 ? 3.898 0.454 -22.001 1.00 83.44 118 GLU A O 1
ATOM 981 N N . MET A 1 119 ? 1.675 0.762 -21.952 1.00 81.38 119 MET A N 1
ATOM 982 C CA . MET A 1 119 ? 1.575 1.659 -20.798 1.00 81.38 119 MET A CA 1
ATOM 983 C C . MET A 1 119 ? 0.570 1.076 -19.792 1.00 81.38 119 MET A C 1
ATOM 985 O O . MET A 1 119 ? -0.131 0.112 -20.084 1.00 81.38 119 MET A O 1
ATOM 989 N N . VAL A 1 120 ? 0.537 1.608 -18.567 1.00 79.94 120 VAL A N 1
ATOM 990 C CA . VAL A 1 120 ? -0.477 1.210 -17.575 1.00 79.94 120 VAL A CA 1
ATOM 991 C C . VAL A 1 120 ? -1.136 2.465 -17.052 1.00 79.94 120 VAL A C 1
ATOM 993 O O . VAL A 1 120 ? -0.558 3.196 -16.244 1.00 79.94 120 VAL A O 1
ATOM 996 N N . ASP A 1 121 ? -2.367 2.707 -17.489 1.00 78.25 121 ASP A N 1
ATOM 997 C CA . ASP A 1 121 ? -3.080 3.901 -17.071 1.00 78.25 121 ASP A CA 1
ATOM 998 C C . ASP A 1 121 ? -3.642 3.773 -15.639 1.00 78.25 121 ASP A C 1
ATOM 1000 O O . ASP A 1 121 ? -3.664 2.716 -14.993 1.00 78.25 121 ASP A O 1
ATOM 1004 N N . LYS A 1 122 ? -4.142 4.893 -15.107 1.00 75.88 122 LYS A N 1
ATOM 1005 C CA . LYS A 1 122 ? -4.755 4.931 -13.773 1.00 75.88 122 LYS A CA 1
ATOM 1006 C C . LYS A 1 122 ? -5.891 3.928 -13.608 1.00 75.88 122 LYS A C 1
ATOM 1008 O O . LYS A 1 122 ? -6.046 3.351 -12.534 1.00 75.88 122 LYS A O 1
ATOM 1013 N N . LYS A 1 123 ? -6.733 3.777 -14.624 1.00 77.62 123 LYS A N 1
ATOM 1014 C CA . LYS A 1 123 ? -7.918 2.927 -14.564 1.00 77.62 123 LYS A CA 1
ATOM 1015 C C . LYS A 1 123 ? -7.505 1.460 -14.518 1.00 77.62 123 LYS A C 1
ATOM 1017 O O . LYS A 1 123 ? -8.032 0.729 -13.685 1.00 77.62 123 LYS A O 1
ATOM 1022 N N . GLU A 1 124 ? -6.553 1.059 -15.350 1.00 78.94 124 GLU A N 1
ATOM 1023 C CA . GLU A 1 124 ? -5.973 -0.285 -15.388 1.00 78.94 124 GLU A CA 1
ATOM 1024 C C . GLU A 1 124 ? -5.296 -0.648 -14.070 1.00 78.94 124 GLU A C 1
ATOM 1026 O O . GLU A 1 124 ? -5.525 -1.727 -13.517 1.00 78.94 124 GLU A O 1
ATOM 1031 N N . PHE A 1 125 ? -4.551 0.293 -13.491 1.00 74.81 125 PHE A N 1
ATOM 1032 C CA . PHE A 1 125 ? -3.947 0.102 -12.181 1.00 74.81 125 PHE A CA 1
ATOM 1033 C C . PHE A 1 125 ? -4.998 -0.115 -11.072 1.00 74.81 125 PHE A C 1
ATOM 1035 O O . PHE A 1 125 ? -4.853 -1.002 -10.222 1.00 74.81 125 PHE A O 1
ATOM 1042 N N . LEU A 1 126 ? -6.084 0.668 -11.078 1.00 74.38 126 LEU A N 1
ATOM 1043 C CA . LEU A 1 126 ? -7.132 0.609 -10.049 1.00 74.38 126 LEU A CA 1
ATOM 1044 C C . LEU A 1 126 ? -7.946 -0.692 -10.064 1.00 74.38 126 LEU A C 1
ATOM 1046 O O . LEU A 1 126 ? -8.499 -1.061 -9.026 1.00 74.38 126 LEU A O 1
ATOM 1050 N N . VAL A 1 127 ? -7.955 -1.449 -11.167 1.00 74.25 127 VAL A N 1
ATOM 1051 C CA . VAL A 1 127 ? -8.600 -2.777 -11.228 1.00 74.25 127 VAL A CA 1
ATOM 1052 C C . VAL A 1 127 ? -8.060 -3.717 -10.142 1.00 74.25 127 VAL A C 1
ATOM 1054 O O . VAL A 1 127 ? -8.805 -4.541 -9.603 1.00 74.25 127 VAL A O 1
ATOM 1057 N N . LEU A 1 128 ? -6.787 -3.585 -9.749 1.00 67.25 128 LEU A N 1
ATOM 1058 C CA . LEU A 1 128 ? -6.243 -4.382 -8.651 1.00 67.25 128 LEU A CA 1
ATOM 1059 C C . LEU A 1 128 ? -6.905 -4.093 -7.313 1.00 67.25 128 LEU A C 1
ATOM 1061 O O . LEU A 1 128 ? -7.121 -5.034 -6.546 1.00 67.25 128 LEU A O 1
ATOM 1065 N N . GLN A 1 129 ? -7.210 -2.828 -7.017 1.00 66.25 129 GLN A N 1
ATOM 1066 C CA . GLN A 1 129 ? -7.886 -2.492 -5.769 1.00 66.25 129 GLN A CA 1
ATOM 1067 C C . GLN A 1 129 ? -9.217 -3.238 -5.705 1.00 66.25 129 GLN A C 1
ATOM 1069 O O . GLN A 1 129 ? -9.434 -3.988 -4.755 1.00 66.25 129 GLN A O 1
ATOM 1074 N N . ASP A 1 130 ? -10.017 -3.173 -6.770 1.00 68.25 130 ASP A N 1
ATOM 1075 C CA . ASP A 1 130 ? -11.289 -3.892 -6.884 1.00 68.25 130 ASP A CA 1
ATOM 1076 C C . ASP A 1 130 ? -11.148 -5.412 -6.699 1.00 68.25 130 ASP A C 1
ATOM 1078 O O . ASP A 1 130 ? -11.969 -6.043 -6.026 1.00 68.25 130 ASP A O 1
ATOM 1082 N N . ILE A 1 131 ? -10.109 -6.027 -7.276 1.00 68.75 131 ILE A N 1
ATOM 1083 C CA . ILE A 1 131 ? -9.867 -7.473 -7.151 1.00 68.75 131 ILE A CA 1
ATOM 1084 C C . ILE A 1 131 ? -9.483 -7.847 -5.713 1.00 68.75 131 ILE A C 1
ATOM 1086 O O . ILE A 1 131 ? -10.002 -8.832 -5.172 1.00 68.75 131 ILE A O 1
ATOM 1090 N N . PHE A 1 132 ? -8.585 -7.085 -5.081 1.00 65.50 132 PHE A N 1
ATOM 1091 C CA . PHE A 1 132 ? -8.177 -7.339 -3.699 1.00 65.50 132 PHE A CA 1
ATOM 1092 C C . PHE A 1 132 ? -9.331 -7.103 -2.713 1.00 65.50 132 PHE A C 1
ATOM 1094 O O . PHE A 1 132 ? -9.472 -7.899 -1.782 1.00 65.50 132 PHE A O 1
ATOM 1101 N N . MET A 1 133 ? -10.201 -6.113 -2.961 1.00 65.38 133 MET A N 1
ATOM 1102 C CA . MET A 1 133 ? -11.412 -5.880 -2.160 1.00 65.38 133 MET A CA 1
ATOM 1103 C C . MET A 1 133 ? -12.404 -7.038 -2.262 1.00 65.38 133 MET A C 1
ATOM 1105 O O . MET A 1 133 ? -12.773 -7.636 -1.251 1.00 65.38 133 MET A O 1
ATOM 1109 N N . LYS A 1 134 ? -12.802 -7.421 -3.485 1.00 63.53 134 LYS A N 1
ATOM 1110 C CA . LYS A 1 134 ? -13.825 -8.464 -3.720 1.00 63.53 134 LYS A CA 1
ATOM 1111 C C . LYS A 1 134 ? -13.427 -9.829 -3.163 1.00 63.53 134 LYS A C 1
ATOM 1113 O O . LYS A 1 134 ? -14.278 -10.654 -2.826 1.00 63.53 134 LYS A O 1
ATOM 1118 N N . LYS A 1 135 ? -12.123 -10.101 -3.073 1.00 61.44 135 LYS A N 1
ATOM 1119 C CA . LYS A 1 135 ? -11.604 -11.330 -2.462 1.00 61.44 135 LYS A CA 1
ATOM 1120 C C . LYS A 1 135 ? -11.815 -11.361 -0.942 1.00 61.44 135 LYS A C 1
ATOM 1122 O O . LYS A 1 135 ? -11.945 -12.453 -0.385 1.00 61.44 135 LYS A O 1
ATOM 1127 N N . ASN A 1 136 ? -11.868 -10.202 -0.287 1.00 57.16 136 ASN A N 1
ATOM 1128 C CA . ASN A 1 136 ? -11.978 -10.080 1.164 1.00 57.16 136 ASN A CA 1
ATOM 1129 C C . ASN A 1 136 ? -13.426 -10.132 1.686 1.00 57.16 136 ASN A C 1
ATOM 1131 O O . ASN A 1 136 ? -13.632 -10.674 2.776 1.00 57.16 136 ASN A O 1
ATOM 1135 N N . GLU A 1 137 ? -14.418 -9.701 0.897 1.00 56.66 137 GLU A N 1
ATOM 1136 C CA . GLU A 1 137 ? -15.853 -9.804 1.240 1.00 56.66 137 GLU A CA 1
ATOM 1137 C C . GLU A 1 137 ? -16.337 -11.261 1.372 1.00 56.66 137 GLU A C 1
ATOM 1139 O O . GLU A 1 137 ? -17.169 -11.574 2.211 1.00 56.66 137 GLU A O 1
ATOM 1144 N N . LYS A 1 138 ? -15.765 -12.219 0.629 1.00 52.16 138 LYS A N 1
ATOM 1145 C CA . LYS A 1 138 ? -16.242 -13.624 0.622 1.00 52.16 138 LYS A CA 1
ATOM 1146 C C . LYS A 1 138 ? -15.883 -14.453 1.868 1.00 52.16 138 LYS A C 1
ATOM 1148 O O . LYS A 1 138 ? -16.173 -15.648 1.914 1.00 52.16 138 LYS A O 1
ATOM 1153 N N . LYS A 1 139 ? -15.221 -13.864 2.867 1.00 55.06 139 LYS A N 1
ATOM 1154 C CA . LYS A 1 139 ? -14.790 -14.532 4.111 1.00 55.06 139 LYS A CA 1
ATOM 1155 C C . LYS A 1 139 ? -15.634 -14.068 5.303 1.00 55.06 139 LYS A C 1
ATOM 1157 O O . LYS A 1 139 ? -15.089 -13.578 6.292 1.00 55.06 139 LYS A O 1
ATOM 1162 N N . GLU A 1 140 ? -16.949 -14.218 5.217 1.00 52.97 140 GLU A N 1
ATOM 1163 C CA . GLU A 1 140 ? -17.855 -13.950 6.337 1.00 52.97 140 GLU A CA 1
ATOM 1164 C C . GLU A 1 140 ? -18.039 -15.221 7.176 1.00 52.97 140 GLU A C 1
ATOM 1166 O O . GLU A 1 140 ? -18.549 -16.241 6.710 1.00 52.97 140 GLU A O 1
ATOM 1171 N N . ARG A 1 141 ? -17.572 -15.183 8.429 1.00 56.03 141 ARG A N 1
ATOM 1172 C CA . ARG A 1 141 ? -17.942 -16.156 9.465 1.00 56.03 141 ARG A CA 1
ATOM 1173 C C . ARG A 1 141 ? -19.006 -15.481 10.331 1.00 56.03 141 ARG A C 1
ATOM 1175 O O . ARG A 1 141 ? -18.762 -14.387 10.830 1.00 56.03 141 ARG A O 1
ATOM 1182 N N . LYS A 1 142 ? -20.168 -16.121 10.495 1.00 52.75 142 LYS A N 1
ATOM 1183 C CA . LYS A 1 142 ? -21.267 -15.623 11.341 1.00 52.75 142 LYS A CA 1
ATOM 1184 C C . LYS A 1 142 ? -20.779 -15.460 12.787 1.00 52.75 142 LYS A C 1
ATOM 1186 O O . LYS A 1 142 ? -20.490 -16.466 13.429 1.00 52.75 142 LYS A O 1
ATOM 1191 N N . GLY A 1 143 ? -20.684 -14.220 13.272 1.00 59.34 143 GLY A N 1
ATOM 1192 C CA . GLY A 1 143 ? -20.367 -13.907 14.674 1.00 59.34 143 GLY A CA 1
ATOM 1193 C C . GLY A 1 143 ? -19.590 -12.605 14.910 1.00 59.34 143 GLY A C 1
ATOM 1194 O O . GLY A 1 143 ? -19.838 -11.950 15.913 1.00 59.34 143 GLY A O 1
ATOM 1195 N N . ASP A 1 144 ? -18.719 -12.189 13.980 1.00 69.44 144 ASP A N 1
ATOM 1196 C CA . ASP A 1 144 ? -17.796 -11.042 14.155 1.00 69.44 144 ASP A CA 1
ATOM 1197 C C . ASP A 1 144 ? -17.963 -9.952 13.070 1.00 69.44 144 ASP A C 1
ATOM 1199 O O . ASP A 1 144 ? -17.002 -9.293 12.664 1.00 69.44 144 ASP A O 1
ATOM 1203 N N . GLU A 1 145 ? -19.183 -9.760 12.560 1.00 75.50 145 GLU A N 1
ATOM 1204 C CA . GLU A 1 145 ? -19.472 -8.839 11.445 1.00 75.50 145 GLU A CA 1
ATOM 1205 C C . GLU A 1 145 ? -19.055 -7.391 11.744 1.00 75.50 145 GLU A C 1
ATOM 1207 O O . GLU A 1 145 ? -18.405 -6.755 10.916 1.00 75.50 145 GLU A O 1
ATOM 1212 N N . GLU A 1 146 ? -19.330 -6.887 12.950 1.00 80.00 146 GLU A N 1
ATOM 1213 C CA . GLU A 1 146 ? -18.971 -5.518 13.349 1.00 80.00 146 GLU A CA 1
ATOM 1214 C C . GLU A 1 146 ? -17.449 -5.315 13.431 1.00 80.00 146 GLU A C 1
ATOM 1216 O O . GLU A 1 146 ? -16.907 -4.331 12.922 1.00 80.00 146 GLU A O 1
ATOM 1221 N N . LYS A 1 147 ? -16.727 -6.286 14.004 1.00 80.25 147 LYS A N 1
ATOM 1222 C CA . LYS A 1 147 ? -15.259 -6.249 14.089 1.00 80.25 147 LYS A CA 1
ATOM 1223 C C . LYS A 1 147 ? -14.633 -6.307 12.704 1.00 80.25 147 LYS A C 1
ATOM 1225 O O . LYS A 1 147 ? -13.686 -5.574 12.415 1.00 80.25 147 LYS A O 1
ATOM 1230 N N . ARG A 1 148 ? -15.178 -7.152 11.824 1.00 82.31 148 ARG A N 1
ATOM 1231 C CA . ARG A 1 148 ? -14.710 -7.248 10.445 1.00 82.31 148 ARG A CA 1
ATOM 1232 C C . ARG A 1 148 ? -15.000 -5.967 9.671 1.00 82.31 148 ARG A C 1
ATOM 1234 O O . ARG A 1 148 ? -14.120 -5.524 8.943 1.00 82.31 148 ARG A O 1
ATOM 1241 N N . ALA A 1 149 ? -16.158 -5.343 9.868 1.00 81.88 149 ALA A N 1
ATOM 1242 C CA . ALA A 1 149 ? -16.481 -4.049 9.274 1.00 81.88 149 ALA A CA 1
ATOM 1243 C C . ALA A 1 149 ? -15.509 -2.951 9.738 1.00 81.88 149 ALA A C 1
ATOM 1245 O O . ALA A 1 149 ? -14.997 -2.197 8.912 1.00 81.88 149 ALA A O 1
ATOM 1246 N N . MET A 1 150 ? -15.167 -2.912 11.031 1.00 84.75 150 MET A N 1
ATOM 1247 C CA . MET A 1 150 ? -14.155 -1.991 11.560 1.00 84.75 150 MET A CA 1
ATOM 1248 C C . MET A 1 150 ? -12.769 -2.241 10.948 1.00 84.75 150 MET A C 1
ATOM 1250 O O . MET A 1 150 ? -12.084 -1.290 10.569 1.00 84.75 150 MET A O 1
ATOM 1254 N N . LEU A 1 151 ? -12.366 -3.506 10.803 1.00 86.31 151 LEU A N 1
ATOM 1255 C CA . LEU A 1 151 ? -11.119 -3.881 10.134 1.00 86.31 151 LEU A CA 1
ATOM 1256 C C . LEU A 1 151 ? -11.114 -3.440 8.659 1.00 86.31 151 LEU A C 1
ATOM 1258 O O . LEU A 1 151 ? -10.130 -2.875 8.190 1.00 86.31 151 LEU A O 1
ATOM 1262 N N . GLN A 1 152 ? -12.212 -3.661 7.930 1.00 84.69 152 GLN A N 1
ATOM 1263 C CA . GLN A 1 152 ? -12.345 -3.217 6.539 1.00 84.69 152 GLN A CA 1
ATOM 1264 C C . GLN A 1 152 ? -12.256 -1.690 6.430 1.00 84.69 152 GLN A C 1
ATOM 1266 O O . GLN A 1 152 ? -11.518 -1.193 5.584 1.00 84.69 152 GLN A O 1
ATOM 1271 N N . LEU A 1 153 ? -12.917 -0.951 7.326 1.00 86.31 153 LEU A N 1
ATOM 1272 C CA . LEU A 1 153 ? -12.834 0.509 7.374 1.00 86.31 153 LEU A CA 1
ATOM 1273 C C . LEU A 1 153 ? -11.389 0.988 7.587 1.00 86.31 153 LEU A C 1
ATOM 1275 O O . LEU A 1 153 ? -10.939 1.910 6.911 1.00 86.31 153 LEU A O 1
ATOM 1279 N N . GLN A 1 154 ? -10.642 0.344 8.488 1.00 89.25 154 GLN A N 1
ATOM 1280 C CA . GLN A 1 154 ? -9.242 0.690 8.743 1.00 89.25 154 GLN A CA 1
ATOM 1281 C C . GLN A 1 154 ? -8.326 0.408 7.548 1.00 89.25 154 GLN A C 1
ATOM 1283 O O . GLN A 1 154 ? -7.384 1.162 7.323 1.00 89.25 154 GLN A O 1
ATOM 1288 N N . LEU A 1 155 ? -8.575 -0.652 6.779 1.00 87.62 155 LEU A N 1
ATOM 1289 C CA . LEU A 1 155 ? -7.728 -1.021 5.640 1.00 87.62 155 LEU A CA 1
ATOM 1290 C C . LEU A 1 155 ? -8.078 -0.238 4.366 1.00 87.62 155 LEU A C 1
ATOM 1292 O O . LEU A 1 155 ? -7.185 0.143 3.604 1.00 87.62 155 LEU A O 1
ATOM 1296 N N . TYR A 1 156 ? -9.368 0.009 4.138 1.00 84.44 156 TYR A N 1
ATOM 1297 C CA . TYR A 1 156 ? -9.896 0.412 2.833 1.00 84.44 156 TYR A CA 1
ATOM 1298 C C . TYR A 1 156 ? -10.737 1.692 2.846 1.00 84.44 156 TYR A C 1
ATOM 1300 O O . TYR A 1 156 ? -11.026 2.225 1.779 1.00 84.44 156 TYR A O 1
ATOM 1308 N N . GLY A 1 157 ? -11.081 2.222 4.021 1.00 82.31 157 GLY A N 1
ATOM 1309 C CA . GLY A 1 157 ? -11.949 3.393 4.142 1.00 82.31 157 GLY A CA 1
ATOM 1310 C C . GLY A 1 157 ? -13.428 3.075 3.897 1.00 82.31 157 GLY A C 1
ATOM 1311 O O . GLY A 1 157 ? -13.832 1.916 3.798 1.00 82.31 157 GLY A O 1
ATOM 1312 N N . TYR A 1 158 ? -14.265 4.115 3.855 1.00 69.12 158 TYR A N 1
ATOM 1313 C CA . TYR A 1 158 ? -15.680 3.966 3.507 1.00 69.12 158 TYR A CA 1
ATOM 1314 C C . TYR A 1 158 ? -15.829 3.674 2.009 1.00 69.12 158 TYR A C 1
ATOM 1316 O O . TYR A 1 158 ? -15.164 4.312 1.193 1.00 69.12 158 TYR A O 1
ATOM 1324 N N . HIS A 1 159 ? -16.763 2.772 1.674 1.00 52.19 159 HIS A N 1
ATOM 1325 C CA . HIS A 1 159 ? -17.089 2.188 0.352 1.00 52.19 159 HIS A CA 1
ATOM 1326 C C . HIS A 1 159 ? -17.310 3.187 -0.816 1.00 52.19 159 HIS A C 1
ATOM 1328 O O . HIS A 1 159 ? -17.636 2.767 -1.921 1.00 52.19 159 HIS A O 1
ATOM 1334 N N . SER A 1 160 ? -17.145 4.502 -0.618 1.00 39.09 160 SER A N 1
ATOM 1335 C CA . SER A 1 160 ? -17.667 5.515 -1.543 1.00 39.09 160 SER A CA 1
ATOM 1336 C C . SER A 1 160 ? -16.794 6.744 -1.816 1.00 39.09 160 SER A C 1
ATOM 1338 O O . SER A 1 160 ? -17.226 7.562 -2.629 1.00 39.09 160 SER A O 1
ATOM 1340 N N . SER A 1 161 ? -15.655 7.005 -1.151 1.00 38.09 161 SER A N 1
ATOM 1341 C CA . SER A 1 161 ? -15.117 8.390 -1.229 1.00 38.09 161 SER A CA 1
ATOM 1342 C C . SER A 1 161 ? -13.614 8.623 -1.245 1.00 38.09 161 SER A C 1
ATOM 1344 O O . SER A 1 161 ? -13.204 9.662 -1.765 1.00 38.09 161 SER A O 1
ATOM 1346 N N . THR A 1 162 ? -12.761 7.712 -0.798 1.00 43.62 162 THR A N 1
ATOM 1347 C CA . THR A 1 162 ? -11.320 7.980 -0.821 1.00 43.62 162 THR A CA 1
ATOM 1348 C C . THR A 1 162 ? -10.648 7.290 -2.001 1.00 43.62 162 THR A C 1
ATOM 1350 O O . THR A 1 162 ? -9.891 6.340 -1.855 1.00 43.62 162 THR A O 1
ATOM 1353 N N . ASN A 1 163 ? -10.811 7.897 -3.186 1.00 46.19 163 ASN A N 1
ATOM 1354 C CA . ASN A 1 163 ? -9.847 7.822 -4.299 1.00 46.19 163 ASN A CA 1
ATOM 1355 C C . ASN A 1 163 ? -8.496 8.472 -3.913 1.00 46.19 163 ASN A C 1
ATOM 1357 O O . ASN A 1 163 ? -7.860 9.158 -4.713 1.00 46.19 163 ASN A O 1
ATOM 1361 N N . VAL A 1 164 ? -8.058 8.302 -2.666 1.00 49.47 164 VAL A N 1
ATOM 1362 C CA . VAL A 1 164 ? -6.763 8.746 -2.150 1.00 49.47 164 VAL A CA 1
ATOM 1363 C C . VAL A 1 164 ? -5.763 7.654 -2.521 1.00 49.47 164 VAL A C 1
ATOM 1365 O O . VAL A 1 164 ? -5.183 6.976 -1.684 1.00 49.47 164 VAL A O 1
ATOM 1368 N N . CYS A 1 165 ? -5.659 7.410 -3.824 1.00 47.47 165 CYS A N 1
ATOM 1369 C CA . CYS A 1 165 ? -4.619 6.579 -4.400 1.00 47.47 165 CYS A CA 1
ATOM 1370 C C . CYS A 1 165 ? -3.401 7.475 -4.552 1.00 47.47 165 CYS A C 1
ATOM 1372 O O . CYS A 1 165 ? -3.440 8.470 -5.276 1.00 47.47 165 CYS A O 1
ATOM 1374 N N . ILE A 1 16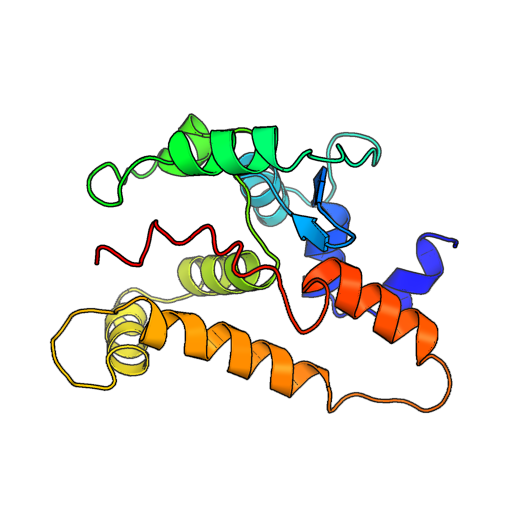6 ? -2.338 7.146 -3.833 1.00 45.34 166 ILE A N 1
ATOM 1375 C CA . ILE A 1 166 ? -1.091 7.917 -3.821 1.00 45.34 166 ILE A CA 1
ATOM 1376 C C . ILE A 1 166 ? -0.176 7.449 -4.945 1.00 45.34 166 ILE A C 1
ATOM 1378 O O . ILE A 1 166 ? 0.825 8.082 -5.271 1.00 45.34 166 ILE A O 1
ATOM 1382 N N . LEU A 1 167 ? -0.592 6.419 -5.675 1.00 45.50 167 LEU A N 1
ATOM 1383 C CA . LEU A 1 167 ? 0.014 6.054 -6.940 1.00 45.50 167 LEU A CA 1
ATOM 1384 C C . LEU A 1 167 ? -0.360 6.979 -8.106 1.00 45.50 167 LEU A C 1
ATOM 1386 O O . LEU A 1 167 ? -0.368 6.517 -9.235 1.00 45.50 167 LEU A O 1
ATOM 1390 N N . ASN A 1 168 ? -0.459 8.301 -7.894 1.00 42.53 168 ASN A N 1
ATOM 1391 C CA . ASN A 1 168 ? -0.038 9.247 -8.947 1.00 42.53 168 ASN A CA 1
ATOM 1392 C C . ASN A 1 168 ? 1.429 8.981 -9.383 1.00 42.53 168 ASN A C 1
ATOM 1394 O O . ASN A 1 168 ? 1.872 9.444 -10.423 1.00 42.53 168 ASN A O 1
ATOM 1398 N N . LEU A 1 169 ? 2.182 8.191 -8.604 1.00 40.50 169 LEU A N 1
ATOM 1399 C CA . LEU A 1 169 ? 3.477 7.607 -8.965 1.00 40.50 169 LEU A CA 1
ATOM 1400 C C . LEU A 1 169 ? 3.432 6.499 -10.042 1.00 40.50 169 LEU A C 1
ATOM 1402 O O . LEU A 1 169 ? 4.496 6.085 -10.490 1.00 40.50 169 LEU A O 1
ATOM 1406 N N . PHE A 1 170 ? 2.264 5.981 -10.429 1.00 38.97 170 PHE A N 1
ATOM 1407 C CA . PHE A 1 170 ? 2.148 4.963 -11.490 1.00 38.97 170 PHE A CA 1
ATOM 1408 C C . PHE A 1 170 ? 1.210 5.376 -12.624 1.00 38.97 170 PHE A C 1
ATOM 1410 O O . PHE A 1 170 ? 1.196 4.711 -13.644 1.00 38.97 170 PHE A O 1
ATOM 1417 N N . THR A 1 171 ? 0.452 6.466 -12.477 1.00 38.25 171 THR A N 1
ATOM 1418 C CA . THR A 1 171 ? -0.477 6.935 -13.520 1.00 38.25 171 THR A CA 1
ATOM 1419 C C . THR A 1 171 ? 0.189 7.715 -14.648 1.00 38.25 171 THR A C 1
ATOM 1421 O O . THR A 1 171 ? -0.486 8.014 -15.625 1.00 38.25 171 THR A O 1
ATOM 1424 N N . ASP A 1 172 ? 1.472 8.059 -14.495 1.00 36.38 172 ASP A N 1
ATOM 1425 C CA . ASP A 1 172 ? 2.299 8.694 -15.533 1.00 36.38 172 ASP A CA 1
ATOM 1426 C C . ASP A 1 172 ? 3.342 7.706 -16.113 1.00 36.38 172 ASP A C 1
ATOM 1428 O O . ASP A 1 172 ? 4.415 8.136 -16.548 1.00 36.38 172 ASP A O 1
ATOM 1432 N N . LEU A 1 173 ? 3.080 6.390 -16.041 1.00 35.31 173 LEU A N 1
ATOM 1433 C CA . LEU A 1 173 ? 3.861 5.351 -16.733 1.00 35.31 173 LEU A CA 1
ATOM 1434 C C . LEU A 1 173 ? 3.301 5.078 -18.127 1.00 35.31 173 LEU A C 1
ATOM 1436 O O . LEU A 1 173 ? 2.073 4.877 -18.230 1.00 35.31 173 LEU A O 1
#

pLDDT: mean 77.52, std 15.36, range [35.31, 94.69]

Organism: NCBI:txid129467